Protein AF-A0A957AAS7-F1 (afdb_monomer)

Secondary structure (DSSP, 8-state):
-EEEEEEEEE-SSEEEEEEEEE-TT-EEEEEEEETTEEEEEEEEETTEEEEEEES--SSPPSEEEEEEEETTS-EEEEEEEEETTEEE-

Mean predicted aligned error: 5.07 Å

pLDDT: mean 85.5, std 10.71, range [54.75, 97.0]

Foldseek 3Di:
DDKDDWWWDDDQWKIKIKIADDDPQAWPWKKKFFPPDIFTWDDPDPRITMTMDTCCDVVRDQKIKMWIAGPVGDIDMDMWGDDPVGIDD

Structure (mmCIF, N/CA/C/O backbone):
data_AF-A0A957AAS7-F1
#
_entry.id   AF-A0A957AAS7-F1
#
loop_
_atom_site.group_PDB
_atom_site.id
_atom_site.type_symbol
_atom_site.label_atom_id
_atom_site.label_alt_id
_atom_site.label_comp_id
_atom_site.label_asym_id
_atom_site.label_entity_id
_atom_site.label_seq_id
_atom_site.pdbx_PDB_ins_code
_atom_site.Cartn_x
_atom_site.Cartn_y
_atom_site.Cartn_z
_atom_site.occupancy
_atom_site.B_iso_or_equiv
_atom_site.auth_seq_id
_atom_site.auth_comp_id
_atom_site.auth_asym_id
_atom_site.auth_atom_id
_atom_site.pdbx_PDB_model_num
ATOM 1 N N . VAL A 1 1 ? -0.596 3.250 14.069 1.00 79.69 1 VAL A N 1
ATOM 2 C CA . VAL A 1 1 ? -0.710 2.140 13.096 1.00 79.69 1 VAL A CA 1
ATOM 3 C C . VAL A 1 1 ? 0.584 1.348 13.041 1.00 79.69 1 VAL A C 1
ATOM 5 O O . VAL A 1 1 ? 1.662 1.924 13.123 1.00 79.69 1 VAL A O 1
ATOM 8 N N . GLN A 1 2 ? 0.498 0.031 12.894 1.00 82.50 2 GLN A N 1
ATOM 9 C CA . GLN A 1 2 ? 1.626 -0.854 12.638 1.00 82.50 2 GLN A CA 1
ATOM 10 C C . GLN A 1 2 ? 1.441 -1.542 11.282 1.00 82.50 2 GLN A C 1
ATOM 12 O O . GLN A 1 2 ? 0.387 -2.099 11.009 1.00 82.50 2 GLN A O 1
ATOM 17 N N . LEU A 1 3 ? 2.487 -1.530 10.455 1.00 82.94 3 LEU A N 1
ATOM 18 C CA . LEU A 1 3 ? 2.577 -2.314 9.218 1.00 82.94 3 LEU A CA 1
ATOM 19 C C . LEU A 1 3 ? 3.426 -3.564 9.491 1.00 82.94 3 LEU A C 1
ATOM 21 O O . LEU A 1 3 ? 4.420 -3.449 10.220 1.00 82.94 3 LEU A O 1
ATOM 25 N N . SER A 1 4 ? 3.088 -4.753 8.975 1.00 72.88 4 SER A N 1
ATOM 26 C CA . SER A 1 4 ? 3.821 -5.974 9.389 1.00 72.88 4 SER A CA 1
ATOM 27 C C . SER A 1 4 ? 3.993 -7.137 8.409 1.00 72.88 4 SER A C 1
ATOM 29 O O . SER A 1 4 ? 4.680 -8.080 8.779 1.00 72.88 4 SER A O 1
ATOM 31 N N . THR A 1 5 ? 3.542 -7.062 7.166 1.00 67.94 5 THR A N 1
ATOM 32 C CA . THR A 1 5 ? 3.874 -8.062 6.129 1.00 67.94 5 THR A CA 1
ATOM 33 C C . THR A 1 5 ? 3.768 -7.411 4.764 1.00 67.94 5 THR A C 1
ATOM 35 O O . THR A 1 5 ? 3.139 -6.358 4.647 1.00 67.94 5 THR A O 1
ATOM 38 N N . CYS A 1 6 ? 4.433 -7.995 3.775 1.00 68.25 6 CYS A N 1
ATOM 39 C CA . CYS A 1 6 ? 4.226 -7.658 2.383 1.00 68.25 6 CYS A CA 1
ATOM 40 C C . CYS A 1 6 ? 4.304 -8.926 1.543 1.00 68.25 6 CYS A C 1
ATOM 42 O O . CYS A 1 6 ? 5.339 -9.591 1.571 1.00 68.25 6 CYS A O 1
ATOM 44 N N . ASP A 1 7 ? 3.240 -9.202 0.801 1.00 79.00 7 ASP A N 1
ATOM 45 C CA . ASP A 1 7 ? 3.271 -10.102 -0.345 1.00 79.00 7 ASP A CA 1
ATOM 46 C C . ASP A 1 7 ? 3.228 -9.255 -1.615 1.00 79.00 7 ASP A C 1
ATOM 48 O O . ASP A 1 7 ? 2.534 -8.235 -1.669 1.00 79.00 7 ASP A O 1
ATOM 52 N N . LEU A 1 8 ? 4.005 -9.657 -2.618 1.00 79.94 8 LEU A N 1
ATOM 53 C CA . LEU A 1 8 ? 4.133 -8.943 -3.879 1.00 79.94 8 LEU A CA 1
ATOM 54 C C . LEU A 1 8 ? 4.006 -9.912 -5.039 1.00 79.94 8 LEU A C 1
ATOM 56 O O . LEU A 1 8 ? 4.790 -10.852 -5.163 1.00 79.94 8 LEU A O 1
ATOM 60 N N . GLU A 1 9 ? 3.065 -9.613 -5.920 1.00 81.38 9 GLU A N 1
ATOM 61 C CA . GLU A 1 9 ? 2.943 -10.245 -7.222 1.00 81.38 9 GLU A CA 1
ATOM 62 C C . GLU A 1 9 ? 3.252 -9.207 -8.301 1.00 81.38 9 GLU A C 1
ATOM 64 O O . GLU A 1 9 ? 2.660 -8.125 -8.329 1.00 81.38 9 GLU A O 1
ATOM 69 N N . ILE A 1 10 ? 4.196 -9.530 -9.188 1.00 74.75 10 ILE A N 1
ATOM 70 C CA . ILE A 1 10 ? 4.549 -8.690 -10.334 1.00 74.75 10 ILE A CA 1
ATOM 71 C C . ILE A 1 10 ? 4.247 -9.464 -11.604 1.00 74.75 10 ILE A C 1
ATOM 73 O O . ILE A 1 10 ? 4.732 -10.578 -11.803 1.00 74.75 10 ILE A O 1
ATOM 77 N N . ASN A 1 11 ? 3.506 -8.829 -12.498 1.00 75.81 11 ASN A N 1
ATOM 78 C CA . ASN A 1 11 ? 3.376 -9.252 -13.879 1.00 75.81 11 ASN A CA 1
ATOM 79 C C . ASN A 1 11 ? 3.741 -8.068 -14.805 1.00 75.81 11 ASN A C 1
ATOM 81 O O . ASN A 1 11 ? 3.990 -6.960 -14.326 1.00 75.81 11 ASN A O 1
ATOM 85 N N . PRO A 1 12 ? 3.816 -8.266 -16.132 1.00 71.69 12 PRO A N 1
ATOM 86 C CA . PRO A 1 12 ? 4.312 -7.237 -17.050 1.00 71.69 12 PRO A CA 1
ATOM 87 C C . PRO A 1 12 ? 3.500 -5.932 -17.076 1.00 71.69 12 PRO A C 1
ATOM 89 O O . PRO A 1 12 ? 3.994 -4.929 -17.581 1.00 71.69 12 PRO A O 1
ATOM 92 N N . ILE A 1 13 ? 2.255 -5.944 -16.592 1.00 78.06 13 ILE A N 1
ATOM 93 C CA . ILE A 1 13 ? 1.313 -4.822 -16.722 1.00 78.06 13 ILE A CA 1
ATOM 94 C C . ILE A 1 13 ? 0.758 -4.337 -15.384 1.00 78.06 13 ILE A C 1
ATOM 96 O O . ILE A 1 13 ? 0.161 -3.263 -15.326 1.00 78.06 13 ILE A O 1
ATOM 100 N N . SER A 1 14 ? 0.946 -5.090 -14.305 1.00 83.62 14 SER A N 1
ATOM 101 C CA . SER A 1 14 ? 0.514 -4.693 -12.978 1.00 83.62 14 SER A CA 1
ATOM 102 C C . SER A 1 14 ? 1.374 -5.290 -11.877 1.00 83.62 14 SER A C 1
ATOM 104 O O . SER A 1 14 ? 2.047 -6.313 -12.023 1.00 83.62 14 SER A O 1
ATOM 106 N N . LEU A 1 15 ? 1.325 -4.598 -10.750 1.00 84.62 15 LEU A N 1
ATOM 107 C CA . LEU A 1 15 ? 1.995 -4.948 -9.523 1.00 84.62 15 LEU A CA 1
ATOM 108 C C . LEU A 1 15 ? 0.979 -4.897 -8.395 1.00 84.62 15 LEU A C 1
ATOM 110 O O . LEU A 1 15 ? 0.382 -3.845 -8.169 1.00 84.62 15 LEU A O 1
ATOM 114 N N . THR A 1 16 ? 0.803 -6.009 -7.693 1.00 89.38 16 THR A N 1
ATOM 115 C CA . THR A 1 16 ? -0.136 -6.126 -6.577 1.00 89.38 16 THR A CA 1
ATOM 116 C C . THR A 1 16 ? 0.636 -6.346 -5.287 1.00 89.38 16 THR A C 1
ATOM 118 O O . THR A 1 16 ? 1.429 -7.278 -5.179 1.00 89.38 16 THR A O 1
ATOM 121 N N . VAL A 1 17 ? 0.396 -5.477 -4.308 1.00 90.00 17 VAL A N 1
ATOM 122 C CA . VAL A 1 17 ? 0.972 -5.540 -2.964 1.00 90.00 17 VAL A CA 1
ATOM 123 C C . VAL A 1 17 ? -0.137 -5.825 -1.972 1.00 90.00 17 VAL A C 1
ATOM 125 O O . VAL A 1 17 ? -1.122 -5.088 -1.923 1.00 90.00 17 VAL A O 1
ATOM 128 N N . VAL A 1 18 ? 0.076 -6.812 -1.108 1.00 91.62 18 VAL A N 1
ATOM 129 C CA . VAL A 1 18 ? -0.746 -7.028 0.083 1.00 91.62 18 VAL A CA 1
ATOM 130 C C . VAL A 1 18 ? 0.077 -6.703 1.316 1.00 91.62 18 VAL A C 1
ATOM 132 O O . VAL A 1 18 ? 1.154 -7.259 1.494 1.00 91.62 18 VAL A O 1
ATOM 135 N N . VAL A 1 19 ? -0.426 -5.836 2.197 1.00 91.75 19 VAL A N 1
ATOM 136 C CA . VAL A 1 19 ? 0.174 -5.599 3.517 1.00 91.75 19 VAL A CA 1
ATOM 137 C C . VAL A 1 19 ? -0.814 -5.846 4.638 1.00 91.75 19 VAL A C 1
ATOM 139 O O . VAL A 1 19 ? -2.009 -5.613 4.486 1.00 91.75 19 VAL A O 1
ATOM 142 N N . VAL A 1 20 ? -0.305 -6.213 5.811 1.00 91.75 20 VAL A N 1
ATOM 143 C CA . VAL A 1 20 ? -1.085 -6.156 7.051 1.00 91.75 20 VAL A CA 1
ATOM 144 C C . VAL A 1 20 ? -0.846 -4.818 7.739 1.00 91.75 20 VAL A C 1
ATOM 146 O O . VAL A 1 20 ? 0.305 -4.458 8.015 1.00 91.75 20 VAL A O 1
ATOM 149 N N . ALA A 1 21 ? -1.935 -4.111 8.037 1.00 92.50 21 ALA A N 1
ATOM 150 C CA . ALA A 1 21 ? -1.968 -2.888 8.824 1.00 92.50 21 ALA A CA 1
ATOM 151 C C . ALA A 1 21 ? -2.906 -3.068 10.027 1.00 92.50 21 ALA A C 1
ATOM 153 O O . ALA A 1 21 ? -4.084 -3.387 9.872 1.00 92.50 21 ALA A O 1
ATOM 154 N N . THR A 1 22 ? -2.399 -2.840 11.236 1.00 91.44 22 THR A N 1
ATOM 155 C CA . THR A 1 22 ? -3.179 -2.954 12.475 1.00 91.44 22 THR A CA 1
ATOM 156 C C . THR A 1 22 ? -3.052 -1.698 13.323 1.00 91.44 22 THR A C 1
ATOM 158 O O . THR A 1 22 ? -1.999 -1.063 13.394 1.00 91.44 22 THR A O 1
ATOM 161 N N . ASP A 1 23 ? -4.143 -1.313 13.977 1.00 92.56 23 ASP A N 1
ATOM 162 C CA . ASP A 1 23 ? -4.156 -0.223 14.947 1.00 92.56 23 ASP A CA 1
ATOM 163 C C . ASP A 1 23 ? -5.290 -0.439 15.963 1.00 92.56 23 ASP A C 1
ATOM 165 O O . ASP A 1 23 ? -6.390 -0.805 15.540 1.00 92.56 23 ASP A O 1
ATOM 169 N N . PRO A 1 24 ? -5.083 -0.208 17.276 1.00 91.19 24 PRO A N 1
ATOM 170 C CA . PRO A 1 24 ? -6.150 -0.321 18.275 1.00 91.19 24 PRO A CA 1
ATOM 171 C C . PRO A 1 24 ? -7.362 0.587 18.019 1.00 91.19 24 PRO A C 1
ATOM 173 O O . PRO A 1 24 ? -8.460 0.275 18.468 1.00 91.19 24 PRO A O 1
ATOM 176 N N . SER A 1 25 ? -7.177 1.712 17.321 1.00 93.44 25 SER A N 1
ATOM 177 C CA . SER A 1 25 ? -8.257 2.615 16.905 1.00 93.44 25 SER A CA 1
ATOM 178 C C . SER A 1 25 ? -8.854 2.283 15.532 1.00 93.44 25 SER A C 1
ATOM 180 O O . SER A 1 25 ? -9.816 2.920 15.109 1.00 93.44 25 SER A O 1
ATOM 182 N N . GLY A 1 26 ? -8.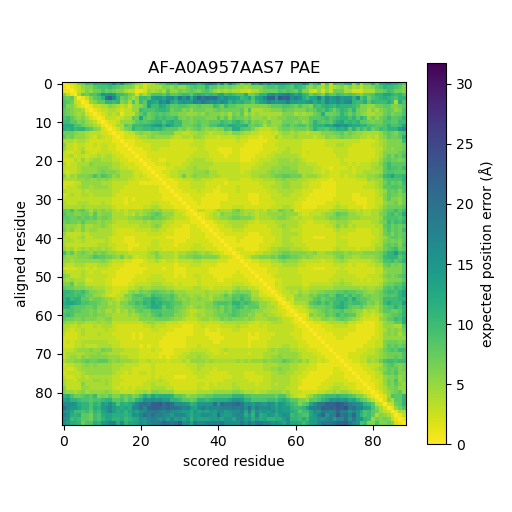338 1.257 14.856 1.00 92.12 26 GLY A N 1
ATOM 183 C CA . GLY A 1 26 ? -8.710 0.902 13.492 1.00 92.12 26 GLY A CA 1
ATOM 184 C C . GLY A 1 26 ? -7.910 1.674 12.443 1.00 92.12 26 GLY A C 1
ATOM 185 O O . GLY A 1 26 ? -7.379 2.755 12.693 1.00 92.12 26 GLY A O 1
ATOM 186 N N . VAL A 1 27 ? -7.825 1.096 11.247 1.00 95.12 27 VAL A N 1
ATOM 187 C CA . VAL A 1 27 ? -7.151 1.689 10.088 1.00 95.12 27 VAL A CA 1
ATOM 188 C C . VAL A 1 27 ? -8.220 2.236 9.142 1.00 95.12 27 VAL A C 1
ATOM 190 O O . VAL A 1 27 ? -9.085 1.494 8.684 1.00 95.12 27 VAL A O 1
ATOM 193 N N . GLU A 1 28 ? -8.174 3.540 8.875 1.00 95.81 28 GLU A N 1
ATOM 194 C CA . GLU A 1 28 ? -9.129 4.249 8.016 1.00 95.81 28 GLU A CA 1
ATOM 195 C C . GLU A 1 28 ? -8.860 3.960 6.534 1.00 95.81 28 GLU A C 1
ATOM 197 O O . GLU A 1 28 ? -9.774 3.644 5.776 1.00 95.81 28 GLU A O 1
ATOM 202 N N . ARG A 1 29 ? -7.594 4.061 6.115 1.00 95.25 29 ARG A N 1
ATOM 203 C CA . ARG A 1 29 ? -7.162 3.795 4.737 1.00 95.25 29 ARG A CA 1
ATOM 204 C C . ARG A 1 29 ? -5.680 3.445 4.675 1.00 95.25 29 ARG A C 1
ATOM 206 O O . ARG A 1 29 ? -4.905 3.836 5.550 1.00 95.25 29 ARG A O 1
ATOM 213 N N . ALA A 1 30 ? -5.279 2.784 3.595 1.00 96.06 30 ALA A N 1
ATOM 214 C CA . ALA A 1 30 ? -3.882 2.573 3.239 1.00 96.06 30 ALA A CA 1
ATOM 215 C C . ALA A 1 30 ? -3.623 3.021 1.793 1.00 96.06 30 ALA A C 1
ATOM 217 O O . ALA A 1 30 ? -4.510 2.961 0.939 1.00 96.06 30 ALA A O 1
ATOM 218 N N . GLN A 1 31 ? -2.415 3.509 1.535 1.00 96.12 31 GLN A N 1
ATOM 219 C CA . GLN A 1 31 ? -1.969 3.992 0.234 1.00 96.12 31 GLN A CA 1
ATOM 220 C C . GLN A 1 31 ? -0.618 3.371 -0.102 1.00 96.12 31 GLN A C 1
ATOM 222 O O . GLN A 1 31 ? 0.321 3.461 0.690 1.00 96.12 31 GLN A O 1
ATOM 227 N N . LEU A 1 32 ? -0.533 2.786 -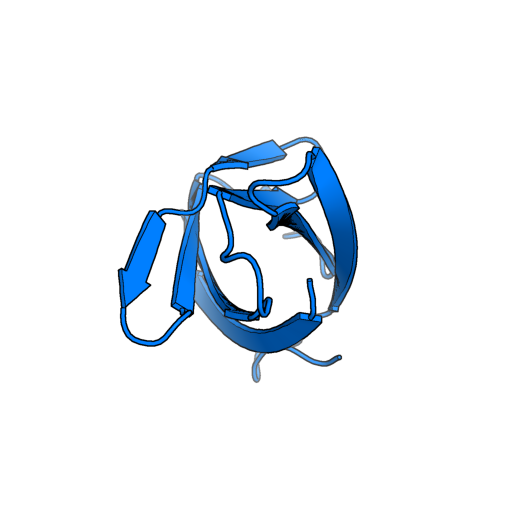1.291 1.00 93.75 32 LEU A N 1
ATOM 228 C CA . LEU A 1 32 ? 0.694 2.319 -1.915 1.00 93.75 32 LEU A CA 1
ATOM 229 C C . LEU A 1 32 ? 1.287 3.457 -2.750 1.00 93.75 32 LEU A C 1
ATOM 231 O O . LEU A 1 32 ? 0.566 4.121 -3.493 1.00 93.75 32 LEU A O 1
ATOM 235 N N . VAL A 1 33 ? 2.591 3.675 -2.636 1.00 91.00 33 VAL A N 1
ATOM 236 C CA . VAL A 1 33 ? 3.358 4.635 -3.434 1.00 91.00 33 VAL A CA 1
ATOM 237 C C . VAL A 1 33 ? 4.519 3.899 -4.085 1.00 91.00 33 VAL A C 1
ATOM 239 O O . VAL A 1 33 ? 5.294 3.228 -3.401 1.00 91.00 33 VAL A O 1
ATOM 242 N N . TRP A 1 34 ? 4.638 4.037 -5.402 1.00 85.69 34 TRP A N 1
ATOM 243 C CA . TRP A 1 34 ? 5.605 3.333 -6.231 1.00 85.69 34 TRP A CA 1
ATOM 244 C C . TRP A 1 34 ? 6.205 4.284 -7.266 1.00 85.69 34 TRP A C 1
ATOM 246 O O . TRP A 1 34 ? 5.535 4.678 -8.215 1.00 85.69 34 TRP A O 1
ATOM 256 N N . GLY A 1 35 ? 7.465 4.684 -7.092 1.00 83.38 35 GLY A N 1
ATOM 257 C CA . GLY A 1 35 ? 8.054 5.726 -7.938 1.00 83.38 35 GLY A CA 1
ATOM 258 C C . GLY A 1 35 ? 7.238 7.026 -7.876 1.00 83.38 35 GLY A C 1
ATOM 259 O O . GLY A 1 35 ? 7.077 7.598 -6.799 1.00 83.38 35 GLY A O 1
ATOM 260 N N . SER A 1 36 ? 6.734 7.492 -9.023 1.00 83.50 36 SER A N 1
ATOM 261 C CA . SER A 1 36 ? 5.827 8.649 -9.124 1.00 83.50 36 SER A CA 1
ATOM 262 C C . SER A 1 36 ? 4.341 8.298 -8.999 1.00 83.50 36 SER A C 1
ATOM 264 O O . SER A 1 36 ? 3.512 9.206 -8.935 1.00 83.50 36 SER A O 1
ATOM 266 N N . ASP A 1 37 ? 4.000 7.011 -8.977 1.00 86.81 37 ASP A N 1
ATOM 267 C CA . ASP A 1 37 ? 2.624 6.532 -8.964 1.00 86.81 37 ASP A CA 1
ATOM 268 C C . ASP A 1 37 ? 2.145 6.243 -7.541 1.00 86.81 37 ASP A C 1
ATOM 270 O O . ASP A 1 37 ? 2.921 5.968 -6.620 1.00 86.81 37 ASP A O 1
ATOM 274 N N . SER A 1 38 ? 0.829 6.294 -7.346 1.00 89.94 38 SER A N 1
ATOM 275 C CA . SER A 1 38 ? 0.214 5.873 -6.093 1.00 89.94 38 SER A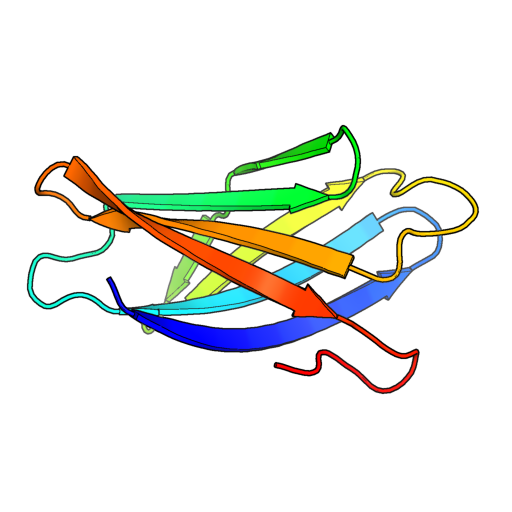 CA 1
ATOM 276 C C . SER A 1 38 ? -1.137 5.216 -6.332 1.00 89.94 38 SER A C 1
ATOM 278 O O . SER A 1 38 ? -1.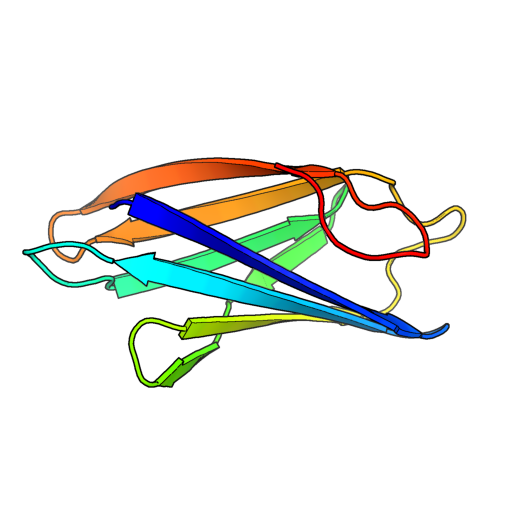845 5.551 -7.281 1.00 89.94 38 SER A O 1
ATOM 280 N N . ALA A 1 39 ? -1.495 4.290 -5.450 1.00 92.62 39 ALA A N 1
ATOM 281 C CA . ALA A 1 39 ? -2.761 3.579 -5.479 1.00 92.62 39 ALA A CA 1
ATOM 282 C C . ALA A 1 39 ? -3.374 3.545 -4.078 1.00 92.62 39 ALA A C 1
ATOM 284 O O . ALA A 1 39 ? -2.687 3.305 -3.080 1.00 92.62 39 ALA A O 1
ATOM 285 N N . SER A 1 40 ? -4.683 3.773 -3.989 1.00 95.62 40 SER A N 1
ATOM 286 C CA . SER A 1 40 ? -5.432 3.442 -2.776 1.00 95.62 40 SER A CA 1
ATOM 287 C C . SER A 1 40 ? -5.469 1.926 -2.605 1.00 95.62 40 SER A C 1
ATOM 289 O O . SER A 1 40 ? -5.644 1.198 -3.580 1.00 95.62 40 SER A O 1
ATOM 291 N N . MET A 1 41 ? -5.314 1.456 -1.370 1.00 96.38 41 MET A N 1
ATOM 292 C CA . MET A 1 41 ? -5.403 0.035 -1.054 1.00 96.38 41 MET A CA 1
ATOM 293 C C . MET A 1 41 ? -6.796 -0.309 -0.518 1.00 96.38 41 MET A C 1
ATOM 295 O O . MET A 1 41 ? -7.377 0.443 0.267 1.00 96.38 41 MET A O 1
ATOM 299 N N . THR A 1 42 ? -7.311 -1.466 -0.911 1.00 97.00 42 THR A N 1
ATOM 300 C CA . THR A 1 42 ? -8.610 -2.002 -0.500 1.00 97.00 42 THR A CA 1
ATOM 301 C C . THR A 1 42 ? -8.431 -2.938 0.687 1.00 97.00 42 THR A C 1
ATOM 303 O O . THR A 1 42 ? -7.566 -3.809 0.665 1.00 97.00 42 THR A O 1
ATOM 306 N N . HIS A 1 43 ? -9.248 -2.788 1.730 1.00 95.38 43 HIS A N 1
ATOM 307 C CA . HIS A 1 43 ? -9.264 -3.735 2.845 1.00 95.38 43 HIS A CA 1
ATOM 308 C C . HIS A 1 43 ? -9.873 -5.070 2.391 1.00 95.38 43 HIS A C 1
ATOM 310 O O . HIS A 1 43 ? -11.039 -5.114 2.000 1.00 95.38 43 HIS A O 1
ATOM 316 N N . ILE A 1 44 ? -9.095 -6.149 2.477 1.00 94.88 44 ILE A N 1
ATOM 317 C CA . ILE A 1 44 ? -9.486 -7.502 2.042 1.00 94.88 44 ILE A CA 1
ATOM 318 C C . ILE A 1 44 ? -9.761 -8.459 3.218 1.00 94.88 44 ILE A C 1
ATOM 320 O O . ILE A 1 44 ? -10.102 -9.620 3.011 1.00 94.88 44 ILE A O 1
ATOM 324 N N . GLY A 1 45 ? -9.681 -7.966 4.460 1.00 90.94 45 GLY A N 1
ATOM 325 C CA . GLY A 1 45 ? -10.018 -8.707 5.679 1.00 90.94 45 GLY A CA 1
ATOM 326 C C . GLY A 1 45 ? -8.813 -9.012 6.571 1.00 90.94 45 GLY A C 1
ATOM 327 O O . GLY A 1 45 ? -7.665 -8.961 6.143 1.00 90.94 45 GLY A O 1
ATOM 328 N N . GLN A 1 46 ? -9.079 -9.309 7.850 1.00 87.88 46 GLN A N 1
ATOM 329 C CA . GLN A 1 46 ? -8.055 -9.617 8.868 1.00 87.88 46 GLN A CA 1
ATOM 330 C C . GLN A 1 46 ? -6.947 -8.546 9.000 1.00 87.88 46 GLN A C 1
ATOM 332 O O . GLN A 1 46 ? -5.814 -8.858 9.355 1.00 87.88 46 GLN A O 1
ATOM 337 N N . GLY A 1 47 ? -7.267 -7.277 8.717 1.00 90.44 47 GLY A N 1
ATOM 338 C CA . GLY A 1 47 ? -6.290 -6.183 8.724 1.00 90.44 47 GLY A CA 1
ATOM 339 C C . GLY A 1 47 ? -5.368 -6.165 7.502 1.00 90.44 47 GLY A C 1
ATOM 340 O O . GLY A 1 47 ? -4.386 -5.427 7.500 1.00 90.44 47 GLY A O 1
ATOM 341 N N . SER A 1 48 ? 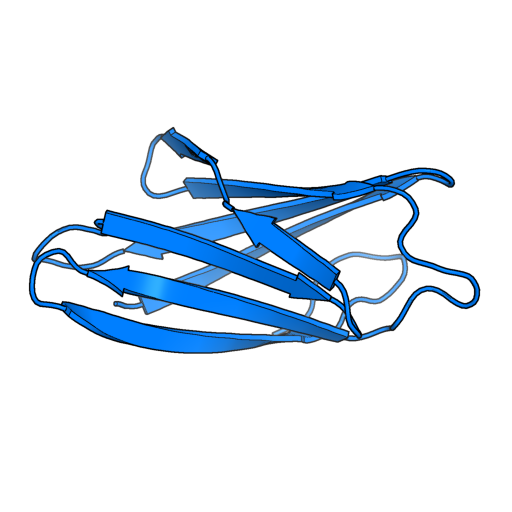-5.664 -6.960 6.472 1.00 93.50 48 SER A N 1
ATOM 342 C CA . SER A 1 48 ? -4.922 -6.985 5.213 1.00 93.50 48 SER A CA 1
ATOM 343 C C . SER A 1 48 ? -5.495 -5.984 4.215 1.00 93.50 48 SER A C 1
ATOM 345 O O . SER A 1 48 ? -6.713 -5.832 4.084 1.00 93.50 48 SER A O 1
ATOM 347 N N . TYR A 1 49 ? -4.601 -5.313 3.500 1.00 95.31 49 TYR A N 1
ATOM 348 C CA . TYR A 1 49 ? -4.897 -4.298 2.501 1.00 95.31 49 TYR A CA 1
ATOM 349 C C . TYR A 1 49 ? -4.170 -4.640 1.209 1.00 95.31 49 TYR A C 1
ATOM 351 O O . TYR A 1 49 ? -2.967 -4.884 1.240 1.00 95.31 49 TYR A O 1
ATOM 359 N N . GLU A 1 50 ? -4.890 -4.617 0.093 1.00 94.44 50 GLU A N 1
ATOM 360 C CA . GLU A 1 50 ? -4.372 -4.904 -1.244 1.00 94.44 50 GLU A CA 1
ATOM 361 C C . GLU A 1 50 ? -4.352 -3.635 -2.096 1.00 94.44 50 GLU A C 1
ATOM 363 O O . GLU A 1 50 ? -5.345 -2.913 -2.164 1.00 94.44 50 GLU A O 1
ATOM 368 N N . GLY A 1 51 ? -3.229 -3.348 -2.747 1.00 93.31 51 GLY A N 1
ATOM 369 C CA . GLY A 1 51 ? -3.086 -2.234 -3.678 1.00 93.31 51 GLY A CA 1
ATOM 370 C C . GLY A 1 51 ? -2.451 -2.688 -4.980 1.00 93.31 51 GLY A C 1
ATOM 371 O O . GLY A 1 51 ? -1.462 -3.417 -4.955 1.00 93.31 51 GLY A O 1
ATOM 372 N N . T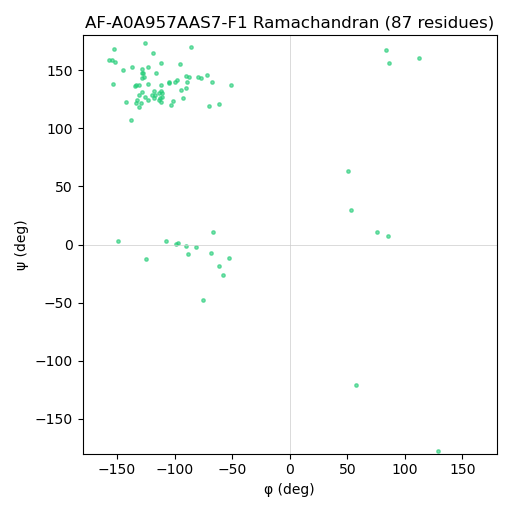HR A 1 52 ? -2.983 -2.204 -6.102 1.00 91.69 52 THR A N 1
ATOM 373 C CA . THR A 1 52 ? -2.448 -2.501 -7.433 1.00 91.69 52 THR A CA 1
ATOM 374 C C . THR A 1 52 ? -1.971 -1.226 -8.115 1.00 91.69 52 THR A C 1
ATOM 376 O O . THR A 1 52 ? -2.733 -0.270 -8.260 1.00 91.69 52 THR A O 1
ATOM 379 N N . VAL A 1 53 ? -0.719 -1.225 -8.571 1.00 88.69 53 VAL A N 1
ATOM 380 C CA . VAL A 1 53 ? -0.187 -0.223 -9.501 1.00 88.69 53 VAL A CA 1
ATOM 381 C C . VAL A 1 53 ? -0.172 -0.842 -10.892 1.00 88.69 53 VAL A C 1
ATOM 383 O O . VAL A 1 53 ? 0.410 -1.904 -11.103 1.00 88.69 53 VAL A O 1
ATOM 386 N N . ASN A 1 54 ? -0.833 -0.187 -11.843 1.00 86.19 54 ASN A N 1
ATOM 387 C CA . ASN A 1 54 ? -0.817 -0.594 -13.245 1.00 86.19 54 ASN A CA 1
ATOM 388 C C . ASN A 1 54 ? 0.334 0.101 -13.967 1.00 86.19 54 ASN A C 1
ATOM 390 O O . ASN A 1 54 ? 0.607 1.266 -13.698 1.00 86.19 54 ASN A O 1
ATOM 394 N N . ASN A 1 55 ? 0.949 -0.598 -14.918 1.00 83.38 55 ASN A N 1
ATOM 395 C CA . ASN A 1 55 ? 2.092 -0.126 -15.697 1.00 83.38 55 ASN A CA 1
ATOM 396 C C . ASN A 1 55 ? 3.223 0.417 -14.802 1.00 83.38 55 ASN A C 1
ATOM 398 O O . ASN A 1 55 ? 3.554 1.596 -14.909 1.00 83.38 55 ASN A O 1
ATOM 402 N N . PRO A 1 56 ? 3.842 -0.416 -13.941 1.00 76.81 56 PRO A N 1
ATOM 403 C CA . PRO A 1 56 ? 4.804 0.030 -12.920 1.00 76.81 56 PRO A CA 1
ATOM 404 C C . PRO A 1 56 ? 6.136 0.595 -13.470 1.00 76.81 56 PRO A C 1
ATOM 406 O O . PRO A 1 56 ? 7.072 0.820 -12.702 1.00 76.81 56 PRO A O 1
ATOM 409 N N . GLY A 1 57 ? 6.225 0.831 -14.782 1.00 73.31 57 GLY A N 1
ATOM 410 C CA . GLY A 1 57 ? 7.397 1.347 -15.482 1.00 73.31 57 GLY A CA 1
ATOM 411 C C . GLY A 1 57 ? 8.425 0.275 -15.849 1.00 73.31 57 GLY A C 1
ATOM 412 O O . GLY A 1 57 ? 8.373 -0.857 -15.374 1.00 73.31 57 GLY A O 1
ATOM 413 N N . ASP A 1 58 ? 9.371 0.656 -16.710 1.00 74.56 58 ASP A N 1
ATOM 414 C CA . ASP A 1 58 ? 10.542 -0.144 -17.083 1.00 74.56 58 ASP A CA 1
ATOM 415 C C . ASP A 1 58 ? 11.813 0.731 -16.962 1.00 74.56 58 ASP A C 1
ATOM 417 O O . ASP A 1 58 ? 11.888 1.769 -17.630 1.00 74.56 58 ASP A O 1
ATOM 421 N N . PRO A 1 59 ? 12.792 0.384 -16.101 1.00 76.44 59 PRO A N 1
ATOM 422 C CA . PRO A 1 59 ? 12.789 -0.761 -15.191 1.00 76.44 59 PRO A CA 1
ATOM 423 C C . PRO A 1 59 ? 11.818 -0.559 -14.027 1.00 76.44 59 PRO A C 1
ATOM 425 O O . PRO A 1 59 ? 11.675 0.549 -13.511 1.00 76.44 59 PRO A O 1
ATOM 428 N N . VAL A 1 60 ? 11.197 -1.648 -13.575 1.00 77.38 60 VAL A N 1
ATOM 429 C CA . VAL A 1 60 ? 10.328 -1.637 -12.393 1.00 77.38 60 VAL A CA 1
ATOM 430 C C . VAL A 1 60 ? 11.159 -1.208 -11.165 1.00 77.38 60 VAL A C 1
ATOM 432 O O . VAL A 1 60 ? 12.141 -1.887 -10.845 1.00 77.38 60 VAL A O 1
ATOM 435 N N . PRO A 1 61 ? 10.806 -0.109 -10.462 1.00 79.19 61 PRO A N 1
ATOM 436 C CA . PRO A 1 61 ? 11.492 0.320 -9.241 1.00 79.19 61 PRO A CA 1
ATOM 437 C C . PRO A 1 61 ? 11.631 -0.813 -8.225 1.00 79.19 61 PRO A C 1
ATOM 439 O O . PRO A 1 61 ? 10.673 -1.525 -7.984 1.00 79.19 61 PRO A O 1
ATOM 442 N N . SER A 1 62 ? 12.784 -0.977 -7.576 1.00 80.56 62 SER A N 1
ATOM 443 C CA . SER A 1 62 ? 13.004 -2.065 -6.602 1.00 80.56 62 SER A CA 1
ATOM 444 C C . SER A 1 62 ? 12.441 -1.785 -5.202 1.00 80.56 62 SER A C 1
ATOM 446 O O . SER A 1 62 ? 12.551 -2.620 -4.300 1.00 80.56 62 SER A O 1
ATOM 448 N N . THR A 1 63 ? 11.862 -0.602 -4.994 1.00 87.38 63 THR A N 1
ATOM 449 C CA . THR A 1 63 ? 11.359 -0.137 -3.701 1.00 87.38 63 THR A CA 1
ATOM 450 C C . THR A 1 63 ? 10.011 0.549 -3.838 1.00 87.38 63 THR A C 1
ATOM 452 O O . THR A 1 63 ? 9.686 1.142 -4.866 1.00 87.38 63 THR A O 1
ATOM 455 N N . PHE A 1 64 ? 9.241 0.492 -2.757 1.00 88.25 64 PHE A N 1
ATOM 456 C CA . PHE A 1 64 ? 7.949 1.153 -2.645 1.00 88.25 64 PHE A CA 1
ATOM 457 C C . PHE A 1 64 ? 7.628 1.485 -1.203 1.00 88.25 64 PHE A C 1
ATOM 459 O O . PHE A 1 64 ? 8.295 1.027 -0.274 1.00 88.25 64 PHE A O 1
ATOM 466 N N . GLN A 1 65 ? 6.603 2.303 -1.011 1.00 92.25 65 GLN A N 1
ATOM 467 C CA . GLN A 1 65 ? 6.173 2.733 0.305 1.00 92.25 65 GLN A CA 1
ATOM 468 C C . GLN A 1 65 ? 4.698 2.449 0.499 1.00 92.25 65 GLN A C 1
ATOM 470 O O . GLN A 1 65 ? 3.896 2.601 -0.417 1.00 92.25 65 GLN A O 1
ATOM 475 N N . VAL A 1 66 ? 4.336 2.085 1.721 1.00 94.31 66 VAL A N 1
ATOM 476 C CA . VAL A 1 66 ? 2.942 2.029 2.140 1.00 94.31 66 VAL A CA 1
ATOM 477 C C . VAL A 1 66 ? 2.743 2.985 3.296 1.00 94.31 66 VAL A C 1
ATOM 479 O O . VAL A 1 66 ? 3.483 2.941 4.279 1.00 94.31 66 VAL A O 1
ATOM 482 N N . THR A 1 67 ? 1.737 3.844 3.172 1.00 95.50 67 THR A N 1
ATOM 483 C CA . THR A 1 67 ? 1.280 4.723 4.246 1.00 95.50 67 THR A CA 1
ATOM 484 C C . THR A 1 67 ? -0.104 4.285 4.686 1.00 95.50 67 THR A C 1
ATOM 486 O O . THR A 1 67 ? -1.026 4.242 3.876 1.00 95.50 67 THR A O 1
ATOM 489 N N . ALA A 1 68 ? -0.259 3.972 5.968 1.00 96.12 68 ALA A N 1
ATOM 490 C CA . ALA A 1 68 ? -1.548 3.656 6.566 1.00 96.12 68 ALA A CA 1
ATOM 491 C C . ALA A 1 68 ? -1.957 4.753 7.552 1.00 96.12 68 ALA A C 1
ATOM 493 O O . ALA A 1 68 ? -1.130 5.242 8.324 1.00 96.12 68 ALA A O 1
ATOM 494 N N . PHE A 1 69 ? -3.232 5.126 7.504 1.00 95.69 69 PHE A N 1
ATOM 495 C CA . PHE A 1 69 ? -3.840 6.176 8.314 1.00 95.69 69 PHE A CA 1
ATOM 496 C C . PHE A 1 69 ? -4.827 5.534 9.290 1.00 95.69 69 PHE A C 1
ATOM 498 O O . PHE A 1 69 ? -5.629 4.695 8.875 1.00 95.69 69 PHE A O 1
ATOM 505 N N . ASP A 1 70 ? -4.771 5.890 10.573 1.00 95.50 70 ASP A N 1
ATOM 506 C CA . ASP A 1 70 ? -5.784 5.470 11.547 1.00 95.50 70 ASP A CA 1
ATOM 507 C C . ASP A 1 70 ? -6.999 6.404 11.565 1.00 95.50 70 ASP A C 1
ATOM 509 O O . ASP A 1 70 ? -6.993 7.495 10.996 1.00 95.50 70 ASP A O 1
ATOM 513 N N . THR A 1 71 ? -8.050 5.976 12.263 1.00 94.00 71 THR A N 1
ATOM 514 C CA . THR A 1 71 ? -9.296 6.745 12.430 1.00 94.00 71 THR A CA 1
ATOM 515 C C . THR A 1 71 ? -9.135 8.008 13.287 1.00 94.00 71 THR A C 1
ATOM 517 O O . THR A 1 71 ? -10.065 8.807 13.390 1.00 94.00 71 THR A O 1
ATOM 520 N N . LYS A 1 72 ? -7.965 8.206 13.908 1.00 94.69 72 LYS A N 1
ATOM 521 C CA . LYS A 1 72 ? -7.612 9.396 14.695 1.00 94.69 72 LYS A CA 1
ATOM 522 C C . LYS A 1 72 ? -6.773 10.396 13.895 1.00 94.69 72 LYS A C 1
ATOM 524 O O . LYS A 1 72 ? -6.422 11.445 14.432 1.00 94.69 72 LYS A O 1
ATOM 529 N N . GLY A 1 73 ? -6.471 10.094 12.633 1.00 91.00 73 GLY A N 1
ATOM 530 C CA . GLY A 1 73 ? -5.689 10.941 11.739 1.00 91.00 73 GLY A CA 1
ATOM 531 C C . GLY A 1 73 ? -4.172 10.770 11.855 1.00 91.00 73 GLY A C 1
ATOM 532 O O . GLY A 1 73 ? -3.443 11.534 11.221 1.00 91.00 73 GLY A O 1
ATOM 533 N N . ASN A 1 74 ? -3.666 9.790 12.614 1.00 93.50 74 ASN A N 1
ATOM 534 C CA . ASN A 1 74 ? -2.234 9.491 12.617 1.00 93.50 74 ASN A CA 1
ATOM 535 C C . ASN A 1 74 ? -1.866 8.649 11.392 1.00 93.50 74 ASN A C 1
ATOM 537 O O . ASN A 1 74 ? -2.609 7.758 10.981 1.00 93.50 74 ASN A O 1
ATOM 541 N N . ALA A 1 75 ? -0.674 8.889 10.847 1.00 94.81 75 ALA A N 1
ATOM 542 C CA . ALA A 1 75 ? -0.140 8.147 9.714 1.00 94.81 75 ALA A CA 1
ATOM 543 C C . ALA A 1 75 ? 1.119 7.366 10.102 1.00 94.81 75 ALA A C 1
ATOM 545 O O . ALA A 1 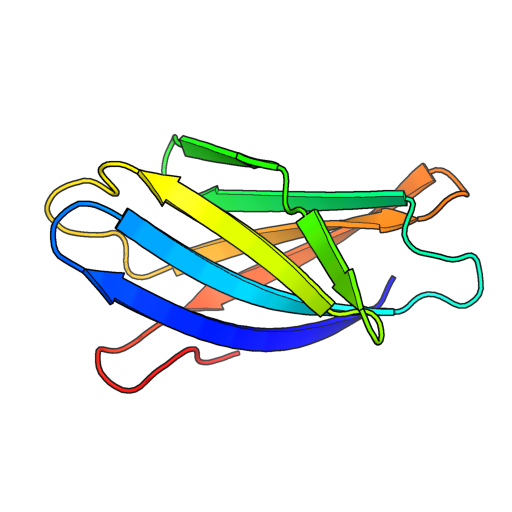75 ? 1.913 7.785 10.945 1.00 94.81 75 ALA A O 1
ATOM 546 N N . THR A 1 76 ? 1.325 6.218 9.468 1.00 95.00 76 THR A N 1
ATOM 547 C CA . THR A 1 76 ? 2.576 5.462 9.549 1.00 95.00 76 THR A CA 1
ATOM 548 C C . THR A 1 76 ? 2.981 5.036 8.152 1.00 95.00 76 THR A C 1
ATOM 550 O O . THR A 1 76 ? 2.233 4.332 7.476 1.00 95.00 76 THR A O 1
ATOM 553 N N . THR A 1 77 ? 4.175 5.450 7.741 1.00 94.31 77 THR A N 1
ATOM 554 C CA . THR A 1 77 ? 4.768 5.086 6.455 1.00 94.31 77 THR A CA 1
ATOM 555 C C . THR A 1 77 ? 5.858 4.050 6.668 1.00 94.31 77 THR A C 1
ATOM 557 O O . THR A 1 77 ? 6.660 4.153 7.599 1.00 94.31 77 THR A O 1
ATOM 560 N N . ARG A 1 78 ? 5.912 3.055 5.787 1.00 92.00 78 ARG A N 1
AT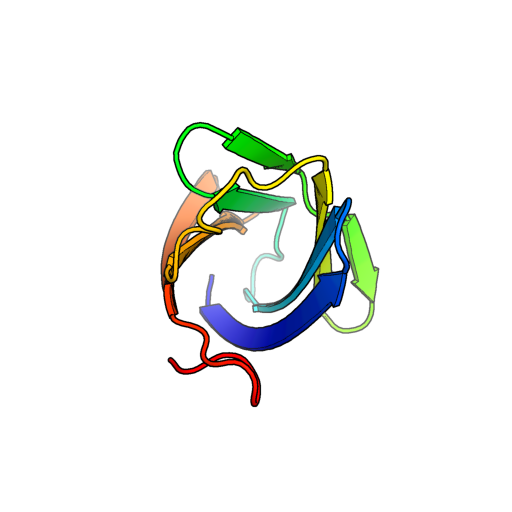OM 561 C CA . ARG A 1 78 ? 7.016 2.105 5.722 1.00 92.00 78 ARG A CA 1
ATOM 562 C C . ARG A 1 78 ? 7.459 1.891 4.286 1.00 92.00 78 ARG A C 1
ATOM 564 O O . ARG A 1 78 ? 6.623 1.712 3.407 1.00 92.00 78 ARG A O 1
ATOM 571 N N . SER A 1 79 ? 8.772 1.868 4.091 1.00 90.25 79 SER A N 1
ATOM 572 C CA . SER A 1 79 ? 9.393 1.442 2.842 1.00 90.25 79 SER A CA 1
ATOM 573 C C . SER A 1 79 ? 9.606 -0.068 2.841 1.00 90.25 79 SER A C 1
ATOM 575 O O . SER A 1 79 ? 9.951 -0.649 3.868 1.00 90.25 79 SER A O 1
ATOM 577 N N . TYR A 1 80 ? 9.435 -0.666 1.675 1.00 85.88 80 TYR A N 1
ATOM 578 C CA . TYR A 1 80 ? 9.717 -2.060 1.387 1.00 85.88 80 TYR A CA 1
ATOM 579 C C . TYR A 1 80 ? 10.605 -2.114 0.150 1.00 85.88 80 TYR A C 1
ATOM 581 O O . TYR A 1 80 ? 10.507 -1.268 -0.744 1.00 85.88 80 TYR A O 1
ATOM 589 N N . SER A 1 81 ? 11.470 -3.112 0.101 1.00 82.44 81 SER A N 1
ATOM 590 C CA . SER A 1 81 ? 12.187 -3.490 -1.108 1.00 82.44 81 SER A CA 1
ATOM 591 C C . SER A 1 81 ? 11.677 -4.843 -1.571 1.00 82.44 81 SER A C 1
ATOM 593 O O . SER A 1 81 ? 11.138 -5.623 -0.786 1.00 82.44 81 SER A O 1
ATOM 595 N N . TRP A 1 82 ? 11.818 -5.136 -2.853 1.00 72.50 82 TRP A N 1
ATOM 596 C CA . TRP A 1 82 ? 11.538 -6.468 -3.363 1.00 72.50 82 TRP A CA 1
ATOM 597 C C . TRP A 1 82 ? 12.711 -6.988 -4.171 1.00 72.50 82 TRP A C 1
ATOM 599 O O . TRP A 1 82 ? 13.490 -6.244 -4.769 1.00 72.50 82 TRP A O 1
ATOM 609 N N . GLN A 1 83 ? 12.825 -8.305 -4.161 1.00 66.94 83 GLN A N 1
ATOM 610 C CA . GLN A 1 83 ? 13.605 -9.063 -5.125 1.00 66.94 83 GLN A CA 1
ATOM 611 C C . GLN A 1 83 ? 12.625 -9.984 -5.860 1.00 66.94 83 GLN A C 1
ATOM 613 O O . GLN A 1 83 ? 11.508 -10.183 -5.386 1.00 66.94 83 GLN A O 1
ATOM 618 N N . GLN A 1 84 ? 13.006 -10.568 -7.001 1.00 54.75 84 GLN A N 1
ATOM 619 C CA . GLN A 1 84 ? 12.145 -11.506 -7.754 1.00 54.75 84 GLN A CA 1
ATOM 620 C C . GLN A 1 84 ? 11.581 -12.672 -6.903 1.00 54.75 84 GLN A C 1
ATOM 622 O O . GLN A 1 84 ? 10.676 -13.367 -7.348 1.00 54.75 84 GLN A O 1
ATOM 627 N N . SER A 1 85 ? 12.089 -12.859 -5.681 1.00 55.56 85 SER A N 1
ATOM 628 C CA . SER A 1 85 ? 11.684 -13.862 -4.696 1.00 55.56 85 SER A CA 1
ATOM 629 C C . SER A 1 85 ? 10.690 -13.373 -3.616 1.00 55.56 85 SER A C 1
ATOM 631 O O . SER A 1 85 ? 10.377 -14.160 -2.727 1.00 55.56 85 SER A O 1
ATOM 633 N N . GLY A 1 86 ? 10.225 -12.111 -3.638 1.00 58.41 86 GLY A N 1
ATOM 634 C CA . GLY A 1 86 ? 9.248 -11.549 -2.678 1.00 58.41 86 GLY A CA 1
ATOM 635 C C . GLY A 1 86 ? 9.658 -10.215 -2.022 1.00 58.41 86 GLY A C 1
ATOM 636 O O . GLY A 1 86 ? 10.715 -9.653 -2.332 1.00 58.41 86 GLY A O 1
ATOM 637 N N . CYS A 1 87 ? 8.819 -9.691 -1.112 1.00 61.12 87 CYS A N 1
ATOM 638 C CA . CYS A 1 87 ? 9.118 -8.462 -0.360 1.00 61.12 87 CYS A CA 1
ATOM 639 C C . CYS A 1 87 ? 10.116 -8.710 0.778 1.00 61.12 87 CYS A C 1
ATOM 641 O O . CYS A 1 87 ? 10.032 -9.703 1.500 1.00 61.12 87 CYS A O 1
ATOM 643 N N . ILE A 1 88 ? 11.001 -7.745 1.006 1.00 61.03 88 ILE A N 1
ATOM 644 C CA . ILE A 1 88 ? 11.953 -7.708 2.114 1.00 61.03 88 ILE A CA 1
ATOM 645 C C . ILE A 1 88 ? 11.713 -6.406 2.891 1.00 61.03 88 ILE A C 1
ATOM 647 O O . ILE A 1 88 ? 11.428 -5.352 2.315 1.00 61.03 88 ILE A O 1
ATOM 651 N N . ARG A 1 89 ? 11.751 -6.515 4.220 1.00 57.16 89 ARG A N 1
ATOM 652 C CA . ARG A 1 89 ? 11.491 -5.421 5.160 1.00 57.16 89 ARG A CA 1
ATOM 653 C C . ARG A 1 89 ? 12.782 -4.780 5.650 1.00 57.16 89 ARG A C 1
ATOM 655 O O . ARG A 1 89 ? 13.745 -5.538 5.889 1.00 57.16 89 ARG A O 1
#

Nearest PDB structures (foldseek):
  4kdw-assembly1_A  TM=6.935E-01  e=1.070E-02  Marinomonas primoryensis
  5aea-assembly1_A  TM=6.075E-01  e=3.131E-02  Homo sapiens
  8bl3-ass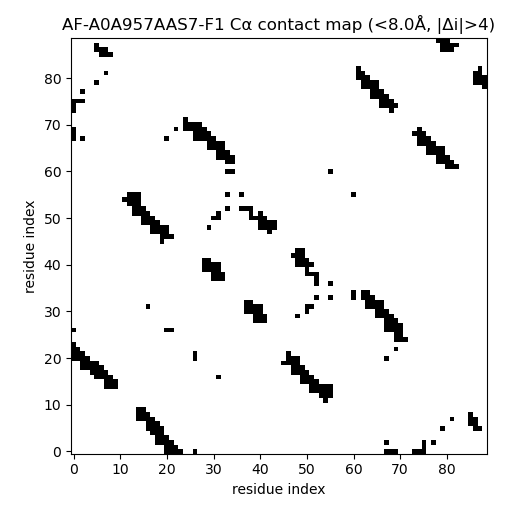embly1_A  TM=6.872E-01  e=2.407E-01  Escherichia coli
  5irb-assembly2_B  TM=6.781E-01  e=3.321E-01  Marinomonas primoryensis
  1uct-assembly1_A  TM=6.307E-01  e=1.025E+00  Homo sapiens

Radius of gyration: 12.44 Å; Cα contacts (8 Å, |Δi|>4): 213; chains: 1; bounding box: 24×25×35 Å

Sequence (89 aa):
VQLSTCDLEINPISLTVVVVATDPSGVERAQLVWGSDSASMTHIGQGSYEGTVNNPGDPVPSTFQVTAFDTKGNATTRSYSWQQSGCIR

Solvent-accessible surface area (backbone atoms only — not comparable to full-atom values): 4996 Å² total; per-residue (Å²): 100,46,77,78,51,56,50,59,50,80,57,100,55,36,34,40,39,38,31,35,48,48,41,99,77,38,69,67,47,38,34,37,37,44,87,95,46,71,25,74,31,46,79,77,54,97,47,27,31,41,24,60,43,67,60,66,58,87,78,60,68,56,49,36,36,41,41,35,28,28,69,85,72,52,73,36,75,47,72,38,37,52,53,103,89,36,53,45,124